Protein AF-A0A0J7N874-F1 (afdb_monomer_lite)

Sequence (147 aa):
MKSDVEDEHPETCQYRGYRNGPNDPKEPYGLSPQYWHVFAARLAFVVVFEHVVFALTGIMSYVIPAVPHSLSTQLQRERLIAQEEKYEKEIKGKEDEDDLISVLREAGSIGRGSWARRFSKLSDVLDVHSDVKHSRRSDSSTVWQVP

InterPro domains:
  IPR007632 Anoctamin [PTHR12308] (32-94)
  IPR049452 Anoctamin, transmembrane domain [PF04547] (32-78)

Secondary structure (DSSP, 8-state):
----------S----S--B--TT-SS-TTPBPHHHHHHHHHHHHHHHHHHHHHHHHHHHHHHHS-SS-HHHHHHHHHHHHHHHHHHHHHHHHHHHHHHHHHHHHHHT--S-TTSSHHHHHHHHHHHSS-------------------

Radius of gyration: 42.91 Å; chains: 1; bounding box: 83×58×109 Å

pLDDT: mean 75.2, std 18.5, range [37.0, 97.88]

Foldseek 3Di:
DPDPPVPPDDPDDDDDAQAADCPDPPDHRHHHPVNVVVVVVVVVVVVVVVVVVVVVVVVVCVVPVVDDPVVVVVVVVVVVVVVVVVVVCVVVVVVVVVVVVVVVVVVPDDDPPDVVVVVVVVVVVPPPDDPPPPPPPDDDPPPDDDD

Structure (mmCIF, N/CA/C/O backbone):
data_AF-A0A0J7N874-F1
#
_entry.id   AF-A0A0J7N874-F1
#
loop_
_atom_site.group_PDB
_atom_site.id
_atom_site.type_symbol
_atom_site.label_atom_id
_atom_site.label_alt_id
_atom_site.label_comp_id
_atom_site.label_asym_id
_atom_site.label_entity_id
_atom_site.label_seq_id
_atom_site.pdbx_PDB_ins_code
_atom_site.Cartn_x
_atom_site.Cartn_y
_atom_site.Cartn_z
_atom_site.occupancy
_atom_site.B_iso_or_equiv
_atom_site.auth_seq_id
_atom_site.auth_comp_id
_atom_site.auth_asym_id
_atom_site.auth_atom_id
_atom_site.pdbx_PDB_model_num
ATOM 1 N N . MET A 1 1 ? 50.559 -33.086 -24.624 1.00 43.16 1 MET A N 1
ATOM 2 C CA . MET A 1 1 ? 50.007 -32.290 -25.735 1.00 43.16 1 MET A CA 1
ATOM 3 C C . MET A 1 1 ? 48.961 -31.355 -25.158 1.00 43.16 1 MET A C 1
ATOM 5 O O . MET A 1 1 ? 47.916 -31.831 -24.736 1.00 43.16 1 MET A O 1
ATOM 9 N N . LYS A 1 2 ? 49.290 -30.071 -25.017 1.00 44.69 2 LYS A N 1
ATOM 10 C CA . LYS A 1 2 ? 48.349 -29.023 -24.621 1.00 44.69 2 LYS A CA 1
ATOM 11 C C . LYS A 1 2 ? 47.884 -28.435 -25.947 1.00 44.69 2 LYS A C 1
ATOM 13 O O . LYS A 1 2 ? 48.716 -27.955 -26.701 1.00 44.69 2 LYS A O 1
ATOM 18 N N . SER A 1 3 ? 46.635 -28.680 -26.312 1.00 54.81 3 SER A N 1
ATOM 19 C CA . SER A 1 3 ? 46.044 -28.111 -27.517 1.00 54.81 3 SER A CA 1
ATOM 20 C C . SER A 1 3 ? 45.934 -26.608 -27.302 1.00 54.81 3 SER A C 1
ATOM 22 O O . SER A 1 3 ? 45.151 -26.180 -26.453 1.00 54.81 3 SER A O 1
ATOM 24 N N . ASP A 1 4 ? 46.748 -25.845 -28.025 1.00 55.81 4 ASP A N 1
ATOM 25 C CA . ASP A 1 4 ? 46.582 -24.409 -28.212 1.00 55.81 4 ASP A CA 1
ATOM 26 C C . ASP A 1 4 ? 45.269 -24.201 -28.978 1.00 55.81 4 ASP A C 1
ATOM 28 O O . ASP A 1 4 ? 45.215 -24.227 -30.205 1.00 55.81 4 ASP A O 1
ATOM 32 N N . VAL A 1 5 ? 44.170 -24.122 -28.230 1.00 66.31 5 VAL A N 1
ATOM 33 C CA . VAL A 1 5 ? 42.950 -23.492 -28.715 1.00 66.31 5 VAL A CA 1
ATOM 34 C C . VAL A 1 5 ? 43.287 -22.010 -28.700 1.00 66.31 5 VAL A C 1
ATOM 36 O O . VAL A 1 5 ? 43.436 -21.431 -27.627 1.00 66.31 5 VAL A O 1
ATOM 39 N N . GLU A 1 6 ? 43.510 -21.417 -29.870 1.00 63.75 6 GLU A N 1
ATOM 40 C CA . GLU A 1 6 ? 43.442 -19.966 -30.002 1.00 63.75 6 GLU A CA 1
ATOM 41 C C . GLU A 1 6 ? 42.041 -19.561 -29.532 1.00 63.75 6 GLU A C 1
ATOM 43 O O . GLU A 1 6 ? 41.051 -19.761 -30.234 1.00 63.75 6 GLU A O 1
ATOM 48 N N . ASP A 1 7 ? 41.947 -19.094 -28.285 1.00 68.56 7 ASP A N 1
ATOM 49 C CA . ASP A 1 7 ? 40.758 -18.445 -27.751 1.00 68.56 7 ASP A CA 1
ATOM 50 C C . ASP A 1 7 ? 40.547 -17.169 -28.579 1.00 68.56 7 ASP A C 1
ATOM 52 O O . ASP A 1 7 ? 41.097 -16.104 -28.286 1.00 68.56 7 ASP A O 1
ATOM 56 N N . GLU A 1 8 ? 39.793 -17.282 -29.672 1.00 74.81 8 GLU A N 1
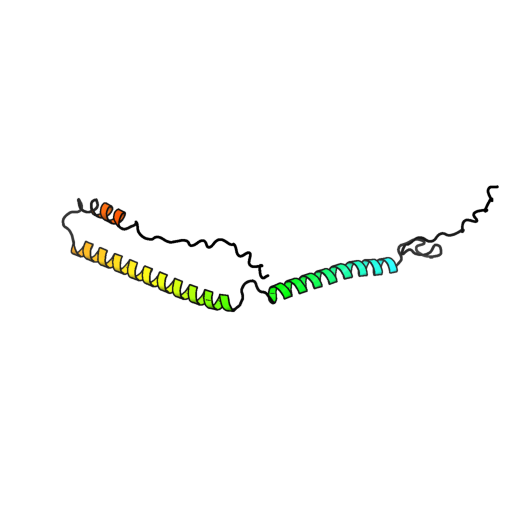ATOM 57 C CA . GLU A 1 8 ? 39.276 -16.137 -30.412 1.00 74.81 8 GLU A CA 1
ATOM 58 C C . GLU A 1 8 ? 38.233 -15.462 -29.512 1.00 74.81 8 GLU A C 1
ATOM 60 O O . GLU A 1 8 ? 37.071 -15.866 -29.423 1.00 74.81 8 GLU A O 1
ATOM 65 N N . HIS A 1 9 ? 38.690 -14.480 -28.735 1.00 79.75 9 HIS A N 1
ATOM 66 C CA . HIS A 1 9 ? 37.830 -13.725 -27.839 1.00 79.75 9 HIS A CA 1
ATOM 67 C C . HIS A 1 9 ? 36.903 -12.854 -28.694 1.00 79.75 9 HIS A C 1
ATOM 69 O O . HIS A 1 9 ? 37.393 -12.123 -29.554 1.00 79.75 9 HIS A O 1
ATOM 75 N N . PRO A 1 10 ? 35.580 -12.881 -28.468 1.00 84.25 10 PRO A N 1
ATOM 76 C CA . PRO A 1 10 ? 34.670 -12.059 -29.247 1.00 84.25 10 PRO A CA 1
ATOM 77 C C . PRO A 1 10 ? 34.938 -10.569 -28.997 1.00 84.25 10 PRO A C 1
ATOM 79 O O . PRO A 1 10 ? 35.048 -10.128 -27.854 1.00 84.25 10 PRO A O 1
ATOM 82 N N . GLU A 1 11 ? 34.941 -9.783 -30.075 1.00 86.25 11 GLU A N 1
ATOM 83 C CA . GLU A 1 11 ? 35.175 -8.326 -30.078 1.00 86.25 11 GLU A CA 1
ATOM 84 C C . GLU A 1 11 ? 34.194 -7.543 -29.182 1.00 86.25 11 GLU A C 1
ATOM 86 O O . GLU A 1 11 ? 34.439 -6.399 -28.795 1.00 86.25 11 GLU A O 1
ATOM 91 N N . THR A 1 12 ? 33.036 -8.141 -28.872 1.00 87.19 12 THR A N 1
ATOM 92 C CA . THR A 1 12 ? 32.000 -7.543 -28.027 1.00 87.19 12 THR A CA 1
ATOM 93 C C . THR A 1 12 ? 31.467 -8.542 -27.006 1.00 87.19 12 THR A C 1
ATOM 95 O O . THR A 1 12 ? 31.137 -9.683 -27.329 1.00 87.19 12 THR A O 1
ATOM 98 N N . CYS A 1 13 ? 31.327 -8.080 -25.763 1.00 88.88 13 CYS A N 1
ATOM 99 C CA . CYS A 1 13 ? 30.759 -8.846 -24.657 1.00 88.88 13 CYS A CA 1
ATOM 100 C C . CYS A 1 13 ? 29.437 -8.220 -24.205 1.00 88.88 13 CYS A C 1
ATOM 102 O O . CYS A 1 13 ? 29.321 -6.998 -24.092 1.00 88.88 13 CYS A O 1
ATOM 104 N N . GLN A 1 14 ? 28.444 -9.054 -23.890 1.00 89.12 14 GLN A N 1
ATOM 105 C CA . GLN A 1 14 ? 27.178 -8.598 -23.316 1.00 89.12 14 GLN A CA 1
ATOM 106 C C . GLN A 1 14 ? 27.179 -8.767 -21.798 1.00 89.12 14 GLN A C 1
ATOM 108 O O . GLN A 1 14 ? 27.627 -9.781 -21.266 1.00 89.12 14 GLN A O 1
ATOM 113 N N . TYR A 1 15 ? 26.625 -7.783 -21.097 1.00 90.06 15 TYR A N 1
ATOM 114 C CA . TYR A 1 15 ? 26.401 -7.837 -19.657 1.00 90.06 15 TYR A CA 1
ATOM 115 C C . TYR A 1 15 ? 24.943 -7.515 -19.350 1.00 90.06 15 TYR A C 1
ATOM 117 O O . TYR A 1 15 ? 24.255 -6.832 -20.108 1.00 90.06 15 TYR A O 1
ATOM 125 N N . ARG A 1 16 ? 24.452 -8.008 -18.211 1.00 89.25 16 ARG A N 1
ATOM 126 C CA . ARG A 1 16 ? 23.096 -7.686 -17.763 1.00 89.25 16 ARG A CA 1
ATOM 127 C C . ARG A 1 16 ? 23.035 -6.218 -17.348 1.00 89.25 16 ARG A C 1
ATOM 129 O O . ARG A 1 16 ? 23.606 -5.836 -16.330 1.00 89.25 16 ARG A O 1
ATOM 136 N N . GLY A 1 17 ? 22.313 -5.409 -18.114 1.00 87.81 17 GLY A N 1
ATOM 137 C CA . GLY A 1 17 ? 22.069 -4.006 -17.807 1.00 87.81 17 GLY A CA 1
ATOM 138 C C . GLY A 1 17 ? 21.081 -3.378 -18.784 1.00 87.81 17 GLY A C 1
ATOM 139 O O . GLY A 1 17 ? 21.013 -3.769 -19.943 1.00 87.81 17 GLY A O 1
ATOM 140 N N . TYR A 1 18 ? 20.317 -2.395 -18.313 1.00 87.62 18 TYR A N 1
ATOM 141 C CA . TYR A 1 18 ? 19.422 -1.599 -19.155 1.00 87.62 18 TYR A CA 1
ATOM 142 C C . TYR A 1 18 ? 20.142 -0.316 -19.567 1.00 87.62 18 TYR A C 1
ATOM 144 O O . TYR A 1 18 ? 19.957 0.742 -18.961 1.00 87.62 18 TYR A O 1
ATOM 152 N N . ARG A 1 19 ? 21.030 -0.435 -20.554 1.00 90.12 19 ARG A N 1
ATOM 153 C CA . ARG A 1 19 ? 21.834 0.675 -21.072 1.00 90.12 19 ARG A CA 1
ATOM 154 C C . ARG A 1 19 ? 21.665 0.813 -22.574 1.00 90.12 19 ARG A C 1
ATOM 156 O O . ARG A 1 19 ? 21.356 -0.157 -23.261 1.00 90.12 19 ARG A O 1
ATOM 163 N N . ASN A 1 20 ? 21.866 2.030 -23.050 1.00 88.75 20 ASN A N 1
ATOM 164 C CA . ASN A 1 20 ? 21.881 2.347 -24.469 1.00 88.75 20 ASN A CA 1
ATOM 165 C C . ASN A 1 20 ? 23.090 1.691 -25.149 1.00 88.75 20 ASN A C 1
ATOM 167 O O . ASN A 1 20 ? 24.132 1.478 -24.519 1.00 88.75 20 ASN A O 1
ATOM 171 N N . GLY A 1 21 ? 22.938 1.354 -26.430 1.00 88.94 21 GLY A N 1
ATOM 172 C CA . GLY A 1 21 ? 23.988 0.688 -27.197 1.00 88.94 21 GLY A CA 1
ATOM 173 C C . GLY A 1 21 ? 25.211 1.587 -27.433 1.00 88.94 21 GLY A C 1
ATOM 174 O O . GLY A 1 21 ? 25.140 2.802 -27.251 1.00 88.94 21 GLY A O 1
ATOM 175 N N . PRO A 1 22 ? 26.341 1.019 -27.883 1.00 86.06 22 PRO A N 1
ATOM 176 C CA . PRO A 1 22 ? 27.531 1.800 -28.234 1.00 86.06 22 PRO A CA 1
ATOM 177 C C . PRO A 1 22 ? 27.302 2.763 -29.409 1.00 86.06 22 PRO A C 1
ATOM 179 O O . PRO A 1 22 ? 27.978 3.780 -29.506 1.00 86.06 22 PRO A O 1
ATOM 182 N N . ASN A 1 23 ? 26.334 2.456 -30.278 1.00 85.69 23 ASN A N 1
ATOM 183 C CA . ASN A 1 23 ? 26.016 3.230 -31.481 1.00 85.69 23 ASN A CA 1
ATOM 184 C C . ASN A 1 23 ? 24.935 4.301 -31.246 1.00 85.69 23 ASN A C 1
ATOM 186 O O . ASN A 1 23 ? 24.431 4.877 -32.210 1.00 85.69 23 ASN A O 1
ATOM 190 N N . ASP A 1 24 ? 24.523 4.532 -29.996 1.00 85.88 24 ASP A N 1
ATOM 191 C CA . ASP A 1 24 ? 23.484 5.514 -29.687 1.00 85.88 24 ASP A CA 1
ATOM 192 C C . ASP A 1 24 ? 24.021 6.946 -29.898 1.00 85.88 24 ASP A C 1
ATOM 194 O O . ASP A 1 24 ? 25.026 7.314 -29.286 1.00 85.88 24 ASP A O 1
ATOM 198 N N . PRO A 1 25 ? 23.386 7.782 -30.741 1.00 83.94 25 PRO A N 1
ATOM 199 C CA . PRO A 1 25 ? 23.946 9.074 -31.149 1.00 83.94 25 PRO A CA 1
ATOM 200 C C . PRO A 1 25 ? 23.882 10.160 -30.069 1.00 83.94 25 PRO A C 1
ATOM 202 O O . PRO A 1 25 ? 24.553 11.182 -30.196 1.00 83.94 25 PRO A O 1
ATOM 205 N N . LYS A 1 26 ? 23.050 9.986 -29.036 1.00 84.69 26 LYS A N 1
ATOM 206 C CA . LYS A 1 26 ? 22.879 10.975 -27.959 1.00 84.69 26 LYS A CA 1
ATOM 207 C C . LYS A 1 26 ? 23.639 10.600 -26.693 1.00 84.69 26 LYS A C 1
ATOM 209 O O . LYS A 1 26 ? 24.336 11.442 -26.140 1.00 84.69 26 LYS A O 1
ATOM 214 N N . GLU A 1 27 ? 23.483 9.362 -26.228 1.00 85.44 27 GLU A N 1
ATOM 215 C CA . GLU A 1 27 ? 24.006 8.914 -24.930 1.00 85.44 27 GLU A CA 1
ATOM 216 C C . GLU A 1 27 ? 24.459 7.444 -24.986 1.00 85.44 27 GLU A C 1
ATOM 218 O O . GLU A 1 27 ? 23.765 6.559 -24.465 1.00 85.44 27 GLU A O 1
ATOM 223 N N . PRO A 1 28 ? 25.613 7.153 -25.612 1.00 86.38 28 PRO A N 1
ATOM 224 C CA . PRO A 1 28 ? 26.161 5.803 -25.648 1.00 86.38 28 PRO A CA 1
ATOM 225 C C . PRO A 1 28 ? 26.464 5.319 -24.226 1.00 86.38 28 PRO A C 1
ATOM 227 O O . PRO A 1 28 ? 27.024 6.049 -23.408 1.00 86.38 28 PRO A O 1
ATOM 230 N N . TYR A 1 29 ? 26.056 4.085 -23.913 1.00 87.12 29 TYR A N 1
ATOM 231 C CA . TYR A 1 29 ? 26.144 3.476 -22.574 1.00 87.12 29 TYR A CA 1
ATOM 232 C C . TYR A 1 29 ? 25.364 4.188 -21.448 1.00 87.12 29 TYR A C 1
ATOM 234 O O . TYR A 1 29 ? 25.482 3.796 -20.276 1.00 87.12 29 TYR A O 1
ATOM 242 N N . GLY A 1 30 ? 24.545 5.189 -21.786 1.00 87.44 30 GLY A N 1
ATOM 243 C CA . GLY A 1 30 ? 23.626 5.866 -20.870 1.00 87.44 30 GLY A CA 1
ATOM 244 C C . GLY A 1 30 ? 22.507 4.953 -20.362 1.00 87.44 30 GLY A C 1
ATOM 245 O O . GLY A 1 30 ? 22.340 3.822 -20.828 1.00 87.44 30 GLY A O 1
ATOM 246 N N . LEU A 1 31 ? 21.736 5.425 -19.378 1.00 86.38 31 LEU A N 1
ATOM 247 C CA . LEU A 1 31 ? 20.579 4.684 -18.871 1.00 86.38 31 LEU A CA 1
ATOM 248 C C . LEU A 1 31 ? 19.458 4.713 -19.912 1.00 86.38 31 LEU A C 1
ATOM 250 O O . LEU A 1 31 ? 18.990 5.778 -20.306 1.00 86.38 31 LEU A O 1
ATOM 254 N N . SER A 1 32 ? 18.986 3.532 -20.309 1.00 87.81 32 SER A N 1
ATOM 255 C CA . SER A 1 32 ? 17.849 3.435 -21.223 1.00 87.81 32 SER A CA 1
ATOM 256 C C . SER A 1 32 ? 16.551 3.870 -20.526 1.00 87.81 32 SER A C 1
ATOM 258 O O . SER A 1 32 ? 16.369 3.563 -19.345 1.00 87.81 32 SER A O 1
ATOM 260 N N . PRO A 1 33 ? 15.580 4.483 -21.228 1.00 86.94 33 PRO A N 1
ATOM 261 C CA . PRO A 1 33 ? 14.228 4.704 -20.702 1.00 86.94 33 PRO A CA 1
ATOM 262 C C . PRO A 1 33 ? 13.579 3.436 -20.117 1.00 86.94 33 PRO A C 1
ATOM 264 O O . PRO A 1 33 ? 12.820 3.504 -19.152 1.00 86.94 33 PRO A O 1
ATOM 267 N N . GLN A 1 34 ? 13.936 2.255 -20.636 1.00 87.81 34 GLN A N 1
ATOM 268 C CA . GLN A 1 34 ? 13.477 0.966 -20.111 1.00 87.81 34 GLN A CA 1
ATOM 269 C C . GLN A 1 34 ? 13.906 0.724 -18.657 1.00 87.81 34 GLN A C 1
ATOM 271 O O . GLN A 1 34 ? 13.142 0.147 -17.884 1.00 87.81 34 GLN A O 1
ATOM 276 N N . TYR A 1 35 ? 15.089 1.206 -18.258 1.00 91.00 35 TYR A N 1
ATOM 277 C CA . TYR A 1 35 ? 15.550 1.139 -16.871 1.00 91.00 35 TYR A CA 1
ATOM 278 C C . TYR A 1 35 ? 14.554 1.819 -15.929 1.00 91.00 35 TYR A C 1
ATOM 280 O O . TYR A 1 35 ? 14.173 1.249 -14.908 1.00 91.00 35 TYR A O 1
ATOM 288 N N . TRP A 1 36 ? 14.094 3.015 -16.301 1.00 93.69 36 TRP A N 1
ATOM 289 C CA . TRP A 1 36 ? 13.167 3.808 -15.499 1.00 93.69 36 TRP A CA 1
ATOM 290 C C . TRP A 1 36 ? 11.798 3.148 -15.377 1.00 93.69 36 TRP A C 1
ATOM 292 O O . TRP A 1 36 ? 11.229 3.136 -14.288 1.00 93.69 36 TRP A O 1
ATOM 302 N N . HIS A 1 37 ? 11.298 2.529 -16.448 1.00 95.56 37 HIS A N 1
ATOM 303 C CA . HIS A 1 37 ? 10.053 1.765 -16.389 1.00 95.56 37 HIS A CA 1
ATOM 304 C C . HIS A 1 37 ? 10.156 0.561 -15.451 1.00 95.56 37 HIS A C 1
ATOM 306 O O . HIS A 1 37 ? 9.273 0.356 -14.621 1.00 95.56 37 HIS A O 1
ATOM 312 N N . VAL A 1 38 ? 11.243 -0.212 -15.531 1.00 93.94 38 VAL A N 1
ATOM 313 C CA . VAL A 1 38 ? 11.461 -1.366 -14.644 1.00 93.94 38 VAL A CA 1
ATOM 314 C C . VAL A 1 38 ? 11.649 -0.912 -13.197 1.00 93.94 38 VAL A C 1
ATOM 316 O O . VAL A 1 38 ? 11.125 -1.543 -12.280 1.00 93.94 38 VAL A O 1
ATOM 319 N N . PHE A 1 39 ? 12.364 0.189 -12.978 1.00 94.50 39 PHE A N 1
ATOM 320 C CA . PHE A 1 39 ? 12.539 0.784 -11.659 1.00 94.50 39 PHE A CA 1
ATOM 321 C C . PHE A 1 39 ? 11.196 1.216 -11.057 1.00 94.50 39 PHE A C 1
ATOM 323 O O . PHE A 1 39 ? 10.850 0.788 -9.956 1.00 94.50 39 PHE A O 1
ATOM 330 N N . ALA A 1 40 ? 10.402 1.981 -11.808 1.00 96.62 40 ALA A N 1
ATOM 331 C CA . ALA A 1 40 ? 9.075 2.413 -11.389 1.00 96.62 40 ALA A CA 1
ATOM 332 C C . ALA A 1 40 ? 8.142 1.222 -11.129 1.00 96.62 40 ALA A C 1
ATOM 334 O O . ALA A 1 40 ? 7.456 1.202 -10.112 1.00 96.62 40 ALA A O 1
ATOM 335 N N . ALA A 1 41 ? 8.160 0.198 -11.987 1.00 96.94 41 ALA A N 1
ATOM 336 C CA . ALA A 1 41 ? 7.355 -1.009 -11.808 1.00 96.94 41 ALA A CA 1
ATOM 337 C C . ALA A 1 41 ? 7.729 -1.776 -10.530 1.00 96.94 41 ALA A C 1
ATOM 339 O O . ALA A 1 41 ? 6.845 -2.236 -9.812 1.00 96.94 41 ALA A O 1
ATOM 340 N N . ARG A 1 42 ? 9.026 -1.878 -10.204 1.00 96.25 42 ARG A N 1
ATOM 341 C CA . ARG A 1 42 ? 9.490 -2.493 -8.949 1.00 96.25 42 ARG A CA 1
ATOM 342 C C . ARG A 1 42 ? 9.007 -1.716 -7.728 1.00 96.25 42 ARG A C 1
ATOM 344 O O . ARG A 1 42 ? 8.543 -2.335 -6.778 1.00 96.25 42 ARG A O 1
ATOM 351 N N . LEU A 1 43 ? 9.078 -0.384 -7.761 1.00 97.31 43 LEU A N 1
ATOM 352 C CA . LEU A 1 43 ? 8.569 0.455 -6.672 1.00 97.31 43 LEU A CA 1
ATOM 353 C C . LEU A 1 43 ? 7.049 0.343 -6.531 1.00 97.31 43 LEU A C 1
ATOM 355 O O . LEU A 1 43 ? 6.549 0.127 -5.431 1.00 97.31 43 LEU A O 1
ATOM 359 N N . ALA A 1 44 ? 6.316 0.425 -7.641 1.00 97.50 44 ALA A N 1
ATOM 360 C CA . ALA A 1 44 ? 4.865 0.290 -7.650 1.00 97.50 44 ALA A CA 1
ATOM 361 C C . ALA A 1 44 ? 4.420 -1.077 -7.115 1.00 97.50 44 ALA A C 1
ATOM 363 O O . ALA A 1 44 ? 3.472 -1.146 -6.341 1.00 97.50 44 ALA A O 1
ATOM 364 N N . PHE A 1 45 ? 5.127 -2.154 -7.468 1.00 97.62 45 PHE A N 1
ATOM 365 C CA . PHE A 1 45 ? 4.849 -3.489 -6.947 1.00 97.62 45 PHE A CA 1
ATOM 366 C C . PHE A 1 45 ? 4.943 -3.544 -5.418 1.00 97.62 45 PHE A C 1
ATOM 368 O O . PHE A 1 45 ? 4.042 -4.078 -4.776 1.00 97.62 45 PHE A O 1
ATOM 375 N N . VAL A 1 46 ? 5.991 -2.953 -4.834 1.00 96.94 46 VAL A N 1
ATOM 376 C CA . VAL A 1 46 ? 6.164 -2.901 -3.373 1.00 96.94 46 VAL A CA 1
ATOM 377 C C . VAL A 1 46 ? 5.022 -2.124 -2.721 1.00 96.94 46 VAL A C 1
ATOM 379 O O . VAL A 1 46 ? 4.404 -2.632 -1.790 1.00 96.94 46 VAL A O 1
ATOM 382 N N . VAL A 1 47 ? 4.692 -0.942 -3.249 1.00 97.19 47 VAL A N 1
ATOM 383 C CA . VAL A 1 47 ? 3.615 -0.098 -2.710 1.00 97.19 47 VAL A CA 1
ATOM 384 C C . VAL A 1 47 ? 2.261 -0.805 -2.799 1.00 97.19 47 VAL A C 1
ATOM 386 O O . VAL A 1 47 ? 1.525 -0.847 -1.819 1.00 97.19 47 VAL A O 1
ATOM 389 N N . VAL A 1 48 ? 1.919 -1.399 -3.944 1.00 97.88 48 VAL A N 1
ATOM 390 C CA . VAL A 1 48 ? 0.655 -2.137 -4.108 1.00 97.88 48 VAL A CA 1
ATOM 391 C C . VAL A 1 48 ? 0.592 -3.317 -3.144 1.00 97.88 48 VAL A C 1
ATOM 393 O O . VAL A 1 48 ? -0.4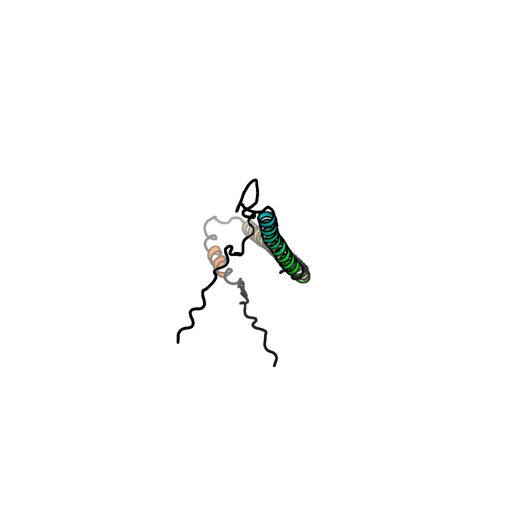28 -3.511 -2.488 1.00 97.88 48 VAL A O 1
ATOM 396 N N . PHE A 1 49 ? 1.674 -4.085 -3.024 1.00 97.38 49 PHE A N 1
ATOM 397 C CA . PHE A 1 49 ? 1.728 -5.216 -2.107 1.00 97.38 49 PHE A CA 1
ATOM 398 C C . PHE A 1 49 ? 1.549 -4.780 -0.649 1.00 97.38 49 PHE A C 1
ATOM 400 O O . PHE A 1 49 ? 0.774 -5.394 0.079 1.00 97.38 49 PHE A O 1
ATOM 407 N N . GLU A 1 50 ? 2.194 -3.688 -0.241 1.00 97.00 50 GLU A N 1
ATOM 408 C CA . GLU A 1 50 ? 2.019 -3.095 1.086 1.00 97.00 50 GLU A CA 1
ATOM 409 C C . GLU A 1 50 ? 0.553 -2.732 1.353 1.00 97.00 50 GLU A C 1
ATOM 411 O O . GLU A 1 50 ? -0.007 -3.145 2.368 1.00 97.00 50 GLU A O 1
ATOM 416 N N . HIS A 1 51 ? -0.105 -2.041 0.416 1.00 97.25 51 HIS A N 1
ATOM 417 C CA . HIS A 1 51 ? -1.516 -1.671 0.549 1.00 97.25 51 HIS A CA 1
ATOM 418 C C . HIS A 1 51 ? -2.432 -2.896 0.603 1.00 97.25 51 HIS A C 1
ATOM 420 O O . HIS A 1 51 ? -3.394 -2.900 1.366 1.00 97.25 51 HIS A O 1
ATOM 426 N N . VAL A 1 52 ? -2.143 -3.943 -0.174 1.00 97.19 52 VAL A N 1
ATOM 427 C CA . VAL A 1 52 ? -2.904 -5.200 -0.141 1.00 97.19 52 VAL A CA 1
ATOM 428 C C . VAL A 1 52 ? -2.756 -5.878 1.215 1.00 97.19 52 VAL A C 1
ATOM 430 O O . VAL A 1 52 ? -3.759 -6.258 1.811 1.00 97.19 52 VAL A O 1
ATOM 433 N N . VAL A 1 53 ? -1.534 -6.001 1.735 1.00 96.31 53 VAL A N 1
ATOM 434 C CA . VAL A 1 53 ? -1.295 -6.597 3.056 1.00 96.31 53 VAL A CA 1
ATOM 435 C C . VAL A 1 53 ? -1.983 -5.777 4.144 1.00 96.31 53 VAL A C 1
ATOM 437 O O . VAL A 1 53 ? -2.669 -6.354 4.982 1.00 96.31 53 VAL A O 1
ATOM 440 N N . PHE A 1 54 ? -1.872 -4.449 4.099 1.00 95.31 54 PHE A N 1
ATOM 441 C CA . PHE A 1 54 ? -2.545 -3.548 5.033 1.00 95.31 54 PHE A CA 1
ATOM 442 C C . PHE A 1 54 ? -4.076 -3.650 4.950 1.00 95.31 54 PHE A C 1
ATOM 444 O O . PHE A 1 54 ? -4.760 -3.693 5.970 1.00 95.31 54 PHE A O 1
ATOM 451 N N . ALA A 1 55 ? -4.634 -3.747 3.742 1.00 94.81 55 ALA A N 1
ATOM 452 C CA . ALA A 1 55 ? -6.065 -3.938 3.549 1.00 94.81 55 ALA A CA 1
ATOM 453 C C . ALA A 1 55 ? -6.524 -5.296 4.091 1.00 94.81 55 ALA A C 1
ATOM 455 O O . ALA A 1 55 ? -7.535 -5.362 4.780 1.00 94.81 55 ALA A O 1
ATOM 456 N N . LEU A 1 56 ? -5.780 -6.375 3.835 1.00 94.69 56 LEU A N 1
ATOM 457 C CA . LEU A 1 56 ? -6.110 -7.711 4.333 1.00 94.69 56 LEU A CA 1
ATOM 458 C C . LEU A 1 56 ? -6.036 -7.785 5.858 1.00 94.69 56 LEU A C 1
ATOM 460 O O . LEU A 1 56 ? -6.939 -8.342 6.477 1.00 94.69 56 LEU A O 1
ATOM 464 N N . THR A 1 57 ? -5.010 -7.205 6.484 1.00 90.00 57 THR A N 1
ATOM 465 C CA . THR A 1 57 ? -4.916 -7.149 7.950 1.00 90.00 57 THR A CA 1
ATOM 466 C C . THR A 1 57 ? -5.998 -6.252 8.548 1.00 90.00 57 THR A C 1
ATOM 468 O O . THR A 1 57 ? -6.570 -6.602 9.580 1.00 90.00 57 THR A O 1
ATOM 471 N N . GLY A 1 58 ? -6.357 -5.156 7.873 1.00 88.94 58 GLY A N 1
ATOM 472 C CA . GLY A 1 58 ? -7.489 -4.301 8.229 1.00 88.94 58 GLY A CA 1
ATOM 473 C C . GLY A 1 58 ? -8.827 -5.038 8.152 1.00 88.94 58 GLY A C 1
ATOM 474 O O . GLY A 1 58 ? -9.603 -5.007 9.104 1.00 88.94 58 GLY A O 1
ATOM 475 N N . ILE A 1 59 ? -9.071 -5.775 7.066 1.00 89.44 59 ILE A N 1
ATOM 476 C CA . ILE A 1 59 ? -10.265 -6.612 6.894 1.00 89.44 59 ILE A CA 1
ATOM 477 C C . ILE A 1 59 ? -10.290 -7.722 7.946 1.00 89.44 59 ILE A C 1
ATOM 479 O O . ILE A 1 59 ? -11.330 -7.947 8.549 1.00 89.44 59 ILE A O 1
ATOM 483 N N . MET A 1 60 ? -9.166 -8.384 8.231 1.00 88.56 60 MET A N 1
ATOM 484 C CA . MET A 1 60 ? -9.100 -9.402 9.288 1.00 88.56 60 MET A CA 1
ATOM 485 C C . MET A 1 60 ? -9.421 -8.818 10.663 1.00 88.56 60 MET A C 1
ATOM 487 O O . MET A 1 60 ? -10.192 -9.408 11.417 1.00 88.56 60 MET A O 1
ATOM 491 N N . SER A 1 61 ? -8.901 -7.628 10.957 1.00 84.31 61 SER A N 1
ATOM 492 C CA . SER A 1 61 ? -9.218 -6.889 12.185 1.00 84.31 61 SER A CA 1
ATOM 493 C C . SER A 1 61 ? -10.687 -6.460 12.242 1.00 84.31 61 SER A C 1
ATOM 495 O O . SER A 1 61 ? -11.247 -6.317 13.325 1.00 84.31 61 SER A O 1
ATOM 497 N N . TYR A 1 62 ? -11.324 -6.266 11.086 1.00 82.88 62 TYR A N 1
ATOM 498 C CA . TYR A 1 62 ? -12.747 -5.959 10.983 1.00 82.88 62 TYR A CA 1
ATOM 499 C C . TYR A 1 62 ? -13.643 -7.201 11.104 1.00 82.88 62 TYR A C 1
ATOM 501 O O . TYR A 1 62 ? -14.714 -7.116 11.695 1.00 82.88 62 TYR A O 1
ATOM 509 N N . VAL A 1 63 ? -13.221 -8.346 10.558 1.00 80.88 63 VAL A N 1
ATOM 510 C CA . VAL A 1 63 ? -13.968 -9.617 10.598 1.00 80.88 63 VAL A CA 1
ATOM 511 C C . VAL A 1 63 ? -13.898 -10.255 11.984 1.00 80.88 63 VAL A C 1
ATOM 513 O O . VAL A 1 63 ? -14.894 -10.798 12.459 1.00 80.88 63 VAL A O 1
ATOM 516 N N . ILE A 1 64 ? -12.747 -10.158 12.653 1.00 81.00 64 ILE A N 1
ATOM 517 C CA . ILE A 1 64 ? -12.557 -10.569 14.046 1.00 81.00 64 ILE A CA 1
ATOM 518 C C . ILE A 1 64 ? -12.258 -9.308 14.863 1.00 81.00 64 ILE A C 1
ATOM 520 O O . ILE A 1 64 ? -11.127 -9.114 15.318 1.00 81.00 64 ILE A O 1
ATOM 524 N N . PRO A 1 65 ? -13.239 -8.404 15.043 1.00 70.25 65 PRO A N 1
ATOM 525 C CA . PRO A 1 65 ? -13.030 -7.287 15.936 1.00 70.25 65 PRO A CA 1
ATOM 526 C C . PRO A 1 65 ? -12.813 -7.873 17.331 1.00 70.25 65 PRO A C 1
ATOM 528 O O . PRO A 1 65 ? -13.558 -8.751 17.771 1.00 70.25 65 PRO A O 1
ATOM 531 N N . ALA A 1 66 ? -11.794 -7.383 18.039 1.00 63.41 66 ALA A N 1
ATOM 532 C CA . ALA A 1 66 ? -11.425 -7.862 19.376 1.00 63.41 66 ALA A CA 1
ATOM 533 C C . ALA A 1 66 ? -12.585 -7.807 20.396 1.00 63.41 66 ALA A C 1
ATOM 535 O O . ALA A 1 66 ? -12.503 -8.406 21.465 1.00 63.41 66 ALA A O 1
ATOM 536 N N . VAL A 1 67 ? -13.676 -7.109 20.064 1.00 68.62 67 VAL A N 1
ATOM 537 C CA . VAL A 1 67 ? -14.914 -7.075 20.836 1.00 68.62 67 VAL A CA 1
ATOM 538 C C . VAL A 1 67 ? -16.070 -7.558 19.951 1.00 68.62 67 VAL A C 1
ATOM 540 O O . VAL A 1 67 ? -16.588 -6.783 19.145 1.00 68.62 67 VAL A O 1
ATOM 543 N N . PRO A 1 68 ? -16.508 -8.823 20.072 1.00 66.50 68 PRO A N 1
ATOM 544 C CA . PRO A 1 68 ? -17.725 -9.282 19.415 1.00 66.50 68 PRO A CA 1
ATOM 545 C C . PRO A 1 68 ? -18.946 -8.503 19.930 1.00 66.50 68 PRO A C 1
ATOM 547 O O . PRO A 1 68 ? -19.064 -8.217 21.124 1.00 66.50 68 PRO A O 1
ATOM 550 N N . HIS A 1 69 ? -19.896 -8.200 19.039 1.00 62.75 69 HIS A N 1
ATOM 551 C CA . HIS A 1 69 ? -21.122 -7.444 19.349 1.00 62.75 69 HIS A CA 1
ATOM 552 C C . HIS A 1 69 ? -21.959 -8.033 20.504 1.00 62.75 69 HIS A C 1
ATOM 554 O O . HIS A 1 69 ? -22.722 -7.321 21.151 1.00 62.75 69 HIS A O 1
ATOM 560 N N . SER A 1 70 ? -21.817 -9.323 20.811 1.00 62.28 70 SER A N 1
ATOM 561 C CA . SER A 1 70 ? -22.492 -9.949 21.953 1.00 62.28 70 SER A CA 1
ATOM 562 C C . SER A 1 70 ? -21.963 -9.460 23.307 1.00 62.28 70 SER A C 1
ATOM 564 O O . SER A 1 70 ? -22.732 -9.394 24.266 1.00 62.28 70 SER A O 1
ATOM 566 N N . LEU A 1 71 ? -20.687 -9.068 23.396 1.00 69.75 71 LEU A N 1
ATOM 567 C CA . LEU A 1 71 ? -20.090 -8.552 24.628 1.00 69.75 71 LEU A CA 1
ATOM 568 C C . LEU A 1 71 ? -20.439 -7.088 24.872 1.00 69.75 71 LEU A C 1
ATOM 570 O O . LEU A 1 71 ? -20.575 -6.703 26.025 1.00 69.75 71 LEU A O 1
ATOM 574 N N . SER A 1 72 ? -20.647 -6.273 23.833 1.00 71.06 72 SER A N 1
ATOM 575 C CA . SER A 1 72 ? -21.061 -4.879 24.040 1.00 71.06 72 SER A CA 1
ATOM 576 C C . SER A 1 72 ? -22.443 -4.794 24.692 1.00 71.06 72 SER A C 1
ATOM 578 O O . SER A 1 72 ? -22.647 -3.974 25.583 1.00 71.06 72 SER A O 1
ATOM 580 N N . THR A 1 73 ? -23.364 -5.690 24.322 1.00 75.31 73 THR A N 1
ATOM 581 C CA . THR A 1 73 ? -24.705 -5.750 24.928 1.00 75.31 73 THR A CA 1
ATOM 582 C C . THR A 1 73 ? -24.673 -6.206 26.388 1.00 75.31 73 THR A C 1
ATOM 584 O O . THR A 1 73 ? -25.362 -5.623 27.224 1.00 75.31 73 THR A O 1
ATOM 587 N N . GLN A 1 74 ? -23.844 -7.201 26.718 1.00 79.50 74 GLN A N 1
ATOM 588 C CA . GLN A 1 74 ? -23.649 -7.657 28.098 1.00 79.50 74 GLN A CA 1
ATOM 589 C C . GLN A 1 74 ? -22.939 -6.595 28.937 1.00 79.50 74 GLN A C 1
ATOM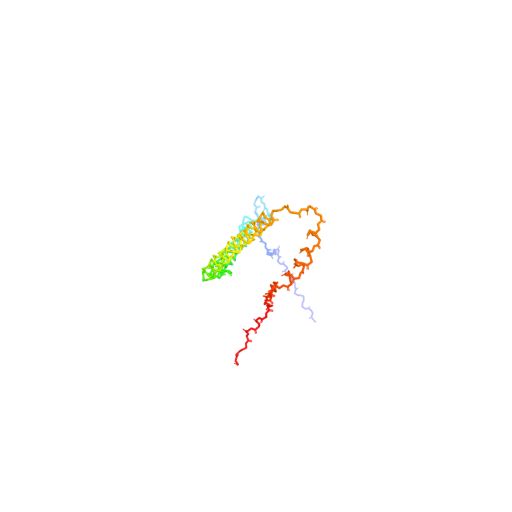 591 O O . GLN A 1 74 ? -23.417 -6.255 30.013 1.00 79.50 74 GLN A O 1
ATOM 596 N N . LEU A 1 75 ? -21.888 -5.975 28.399 1.00 85.25 75 LEU A N 1
ATOM 597 C CA . LEU A 1 75 ? -21.164 -4.894 29.061 1.00 85.25 75 LEU A CA 1
ATOM 598 C C . LEU A 1 75 ? -22.063 -3.680 29.313 1.00 85.25 75 LEU A C 1
ATOM 600 O O . LEU A 1 75 ? -21.955 -3.035 30.351 1.00 85.25 75 LEU A O 1
ATOM 604 N N . GLN A 1 76 ? -22.965 -3.353 28.387 1.00 83.75 76 GLN A N 1
ATOM 605 C CA . GLN A 1 76 ? -23.917 -2.264 28.582 1.00 83.75 76 GLN A CA 1
ATOM 606 C C . GLN A 1 76 ? -24.921 -2.590 29.693 1.00 83.75 76 GLN A C 1
ATOM 608 O O . GLN A 1 76 ? -25.220 -1.714 30.498 1.00 83.75 76 GLN A O 1
ATOM 613 N N . ARG A 1 77 ? -25.388 -3.841 29.791 1.00 91.19 77 ARG A N 1
ATOM 614 C CA . ARG A 1 77 ? -26.250 -4.284 30.899 1.00 91.19 77 ARG A CA 1
ATOM 615 C C . ARG A 1 77 ? -25.523 -4.245 32.239 1.00 91.19 77 ARG A C 1
ATOM 617 O O . ARG A 1 77 ? -26.040 -3.656 33.178 1.00 91.19 77 ARG A O 1
ATOM 624 N N . GLU A 1 78 ? -24.315 -4.795 32.313 1.00 89.62 78 GLU A N 1
ATOM 625 C CA . GLU A 1 78 ? -23.499 -4.761 33.533 1.00 89.62 78 GLU A CA 1
ATOM 626 C C . GLU A 1 78 ? -23.203 -3.324 33.977 1.00 89.62 78 GLU A C 1
ATOM 628 O O . GLU A 1 78 ? -23.262 -3.015 35.163 1.00 89.62 78 GLU A O 1
ATOM 633 N N . ARG A 1 79 ? -22.952 -2.410 33.031 1.00 87.12 79 ARG A N 1
ATOM 634 C CA . ARG A 1 79 ? -22.743 -0.985 33.329 1.00 87.12 79 ARG A CA 1
ATOM 635 C C . ARG A 1 79 ? -23.989 -0.273 33.842 1.00 87.12 79 ARG A C 1
ATOM 637 O O . ARG A 1 79 ? -23.829 0.711 34.561 1.00 87.12 79 ARG A O 1
ATOM 644 N N . LEU A 1 80 ? -25.186 -0.700 33.443 1.00 89.50 80 LEU A N 1
ATOM 645 C CA . LEU A 1 80 ? -26.436 -0.139 33.959 1.00 89.50 80 LEU A CA 1
ATOM 646 C C . LEU A 1 80 ? -26.681 -0.626 35.386 1.00 89.50 80 LEU A C 1
ATOM 648 O O . LEU A 1 80 ? -26.814 0.201 36.279 1.00 89.50 80 LEU A O 1
ATOM 652 N N . ILE A 1 81 ? -26.586 -1.938 35.614 1.00 93.56 81 ILE A N 1
ATOM 653 C CA . ILE A 1 81 ? -26.735 -2.539 36.949 1.00 93.56 81 ILE A CA 1
ATOM 654 C C . ILE A 1 81 ? -25.722 -1.923 37.927 1.00 93.56 81 ILE A C 1
ATOM 656 O O . ILE A 1 81 ? -26.075 -1.484 39.016 1.00 93.56 81 ILE A O 1
ATOM 660 N N . ALA A 1 82 ? -24.461 -1.776 37.507 1.00 92.44 82 ALA A N 1
ATOM 661 C CA . ALA A 1 82 ? -23.429 -1.158 38.336 1.00 92.44 82 ALA A CA 1
ATOM 662 C C . ALA A 1 82 ? -23.658 0.342 38.612 1.00 92.44 82 ALA A C 1
ATOM 664 O O . ALA A 1 82 ? -23.110 0.871 39.580 1.00 92.44 82 ALA A O 1
ATOM 665 N N . GLN A 1 83 ? -24.398 1.056 37.758 1.00 92.44 83 GLN A N 1
ATOM 666 C CA . GLN A 1 83 ? -24.767 2.454 38.005 1.00 92.44 83 GLN A CA 1
ATOM 667 C C . GLN A 1 83 ? -25.934 2.559 38.982 1.00 92.44 83 GLN A C 1
ATOM 669 O O . GLN A 1 83 ? -25.883 3.398 39.877 1.00 92.44 83 GLN A O 1
ATOM 674 N N . GLU A 1 84 ? -26.933 1.690 38.848 1.00 92.19 84 GLU A N 1
ATOM 675 C CA . GLU A 1 84 ? -28.080 1.621 39.757 1.00 92.19 84 GLU A CA 1
ATOM 676 C C . GLU A 1 84 ? -27.618 1.309 41.186 1.00 92.19 84 GLU A C 1
ATOM 678 O O . GLU A 1 84 ? -27.924 2.064 42.106 1.00 92.19 84 GLU A O 1
ATOM 683 N N . GLU A 1 85 ? -26.750 0.308 41.366 1.00 91.75 85 GLU A N 1
ATOM 684 C CA . GLU A 1 85 ? -26.189 -0.023 42.685 1.00 91.75 85 GLU A CA 1
ATOM 685 C C . GLU A 1 85 ? -25.387 1.129 43.310 1.00 91.75 85 GLU A C 1
ATOM 687 O O . GLU A 1 85 ? -25.369 1.298 44.531 1.00 91.75 85 GLU A O 1
ATOM 692 N N . LYS A 1 86 ? -24.672 1.914 42.495 1.00 89.75 86 LYS A N 1
ATOM 693 C CA . LYS A 1 86 ? -23.939 3.090 42.988 1.00 89.75 86 LYS A CA 1
ATOM 694 C C . LYS A 1 86 ? -24.893 4.186 43.439 1.00 89.75 86 LYS A C 1
ATOM 696 O O . LYS A 1 86 ? -24.654 4.791 44.479 1.00 89.75 86 LYS A O 1
ATOM 701 N N . TYR A 1 87 ? -25.950 4.421 42.669 1.00 92.81 87 TYR A N 1
ATOM 702 C CA . TYR A 1 87 ? -26.947 5.438 42.970 1.00 92.81 87 TYR A CA 1
ATOM 703 C C . TYR A 1 87 ? -27.743 5.097 44.237 1.00 92.81 87 TYR A C 1
ATOM 705 O O . TYR A 1 87 ? -27.892 5.951 45.106 1.00 92.81 87 TYR A O 1
ATOM 713 N N . GLU A 1 88 ? -28.164 3.839 44.405 1.00 91.00 88 GLU A N 1
ATOM 714 C CA . GLU A 1 88 ? -28.849 3.381 45.623 1.00 91.00 88 GLU A CA 1
ATOM 715 C C . GLU A 1 88 ? -27.972 3.523 46.872 1.00 91.00 88 GLU A C 1
ATOM 717 O O . GLU A 1 88 ? -28.444 3.980 47.912 1.00 91.00 88 GLU A O 1
ATOM 722 N N . LYS A 1 89 ? -26.678 3.187 46.775 1.00 91.00 89 LYS A N 1
ATOM 723 C CA . LYS A 1 89 ? -25.728 3.381 47.883 1.00 91.00 89 LYS A CA 1
ATOM 724 C C . LYS A 1 89 ? -25.535 4.854 48.224 1.00 91.00 89 LYS A C 1
ATOM 726 O O . LYS A 1 89 ? -25.418 5.185 49.399 1.00 91.00 89 LYS A O 1
ATOM 731 N N . GLU A 1 90 ? -25.497 5.728 47.221 1.00 88.88 90 GLU A N 1
ATOM 732 C CA . GLU A 1 90 ? -25.378 7.170 47.438 1.00 88.88 90 GLU A CA 1
ATOM 733 C C . GLU A 1 90 ? -26.632 7.757 48.101 1.00 88.88 90 GLU A C 1
ATOM 735 O O . GLU A 1 90 ? -26.499 8.588 48.996 1.00 88.88 90 GLU A O 1
ATOM 740 N N . ILE A 1 91 ? -27.836 7.328 47.697 1.00 90.94 91 ILE A N 1
ATOM 741 C CA . ILE A 1 91 ? -29.088 7.764 48.336 1.00 90.94 91 ILE A CA 1
ATOM 742 C C . ILE A 1 91 ? -29.144 7.270 49.778 1.00 90.94 91 ILE A C 1
ATOM 744 O O . ILE A 1 91 ? -29.319 8.079 50.682 1.00 90.94 91 ILE A O 1
ATOM 748 N N . LYS A 1 92 ? -28.938 5.968 49.999 1.00 88.31 92 LYS A N 1
ATOM 749 C CA . LYS A 1 92 ? -29.004 5.384 51.339 1.00 88.31 92 LYS A CA 1
ATOM 750 C C . LYS A 1 92 ? -27.965 5.999 52.281 1.00 88.31 92 LYS A C 1
ATOM 752 O O . LYS A 1 92 ? -28.278 6.290 53.425 1.00 88.31 92 LYS A O 1
ATOM 757 N N . GLY A 1 93 ? -26.753 6.260 51.783 1.00 87.88 93 GLY A N 1
ATOM 758 C CA . GLY A 1 93 ? -25.723 6.951 52.557 1.00 87.88 93 GLY A CA 1
ATOM 759 C C . GLY A 1 93 ? -26.153 8.352 53.002 1.00 87.88 93 GLY A C 1
ATOM 760 O O . GLY A 1 93 ? -25.907 8.713 54.145 1.00 87.88 93 GLY A O 1
ATOM 761 N N . LYS A 1 94 ? -26.841 9.117 52.139 1.00 86.38 94 LYS A N 1
ATOM 762 C CA . LYS A 1 94 ? -27.393 10.433 52.508 1.00 86.38 94 LYS A CA 1
ATOM 763 C C . LYS A 1 94 ? -28.529 10.328 53.530 1.00 86.38 94 LYS A C 1
ATOM 765 O O . LYS A 1 94 ? -28.568 11.126 54.457 1.00 86.38 94 LYS A O 1
ATOM 770 N N . GLU A 1 95 ? -29.420 9.346 53.385 1.00 85.88 95 GLU A N 1
ATOM 771 C CA . GLU A 1 95 ? -30.506 9.096 54.348 1.00 85.88 95 GLU A CA 1
ATOM 772 C C . GLU A 1 95 ? -29.954 8.738 55.736 1.00 85.88 95 GLU A C 1
ATOM 774 O O . GLU A 1 95 ? -30.372 9.326 56.731 1.00 85.88 95 GLU A O 1
ATOM 779 N N . ASP A 1 96 ? -28.959 7.845 55.800 1.00 87.62 96 ASP A N 1
ATOM 780 C CA . ASP A 1 96 ? -28.290 7.461 57.048 1.00 87.62 96 ASP A CA 1
ATOM 781 C C . ASP A 1 96 ? -27.587 8.676 57.711 1.00 87.62 96 ASP A C 1
ATOM 783 O O . ASP A 1 96 ? -27.582 8.805 58.940 1.00 87.62 96 ASP A O 1
ATOM 787 N N . GLU A 1 97 ? -27.008 9.592 56.917 1.00 84.75 97 GLU A N 1
ATOM 788 C CA . GLU A 1 97 ? -26.431 10.856 57.404 1.00 84.75 97 GLU A CA 1
ATOM 789 C C . GLU A 1 97 ? -27.50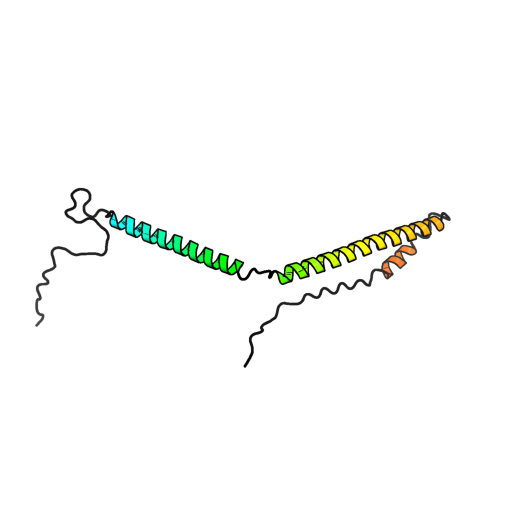1 11.804 57.968 1.00 84.75 97 GLU A C 1
ATOM 791 O O . GLU A 1 97 ? -27.322 12.348 59.063 1.00 84.75 97 GLU A O 1
ATOM 796 N N . ASP A 1 98 ? -28.617 11.985 57.259 1.00 86.94 98 ASP A N 1
ATOM 797 C CA . ASP A 1 98 ? -29.730 12.841 57.679 1.00 86.94 98 ASP A CA 1
ATOM 798 C C . ASP A 1 98 ? -30.412 12.310 58.9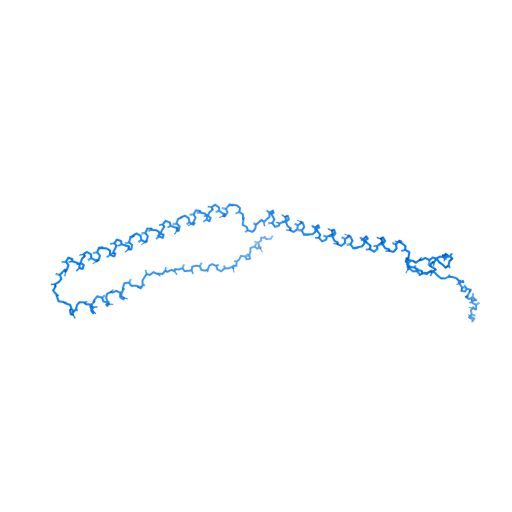53 1.00 86.94 98 ASP A C 1
ATOM 800 O O . ASP A 1 98 ? -30.687 13.086 59.877 1.00 86.94 98 ASP A O 1
ATOM 804 N N . ASP A 1 99 ? -30.610 10.993 59.066 1.00 86.75 99 ASP A N 1
ATOM 805 C CA . ASP A 1 99 ? -31.131 10.341 60.270 1.00 86.75 99 ASP A CA 1
ATOM 806 C C . ASP A 1 99 ? -30.190 10.555 61.459 1.00 86.75 99 ASP A C 1
ATOM 808 O O . ASP A 1 99 ? -30.632 10.927 62.551 1.00 86.75 99 ASP A O 1
ATOM 812 N N . LEU A 1 100 ? -28.878 10.417 61.259 1.00 82.50 100 LEU A N 1
ATOM 813 C CA . LEU A 1 100 ? -27.889 10.659 62.305 1.00 82.50 100 LEU A CA 1
ATOM 814 C C . LEU A 1 100 ? -27.851 12.140 62.721 1.00 82.50 100 LEU A C 1
ATOM 816 O O . LEU A 1 100 ? -27.765 12.443 63.915 1.00 82.50 100 LEU A O 1
ATOM 820 N N . ILE A 1 101 ? -27.978 13.072 61.771 1.00 81.69 101 ILE A N 1
ATOM 821 C CA . ILE A 1 101 ? -28.110 14.513 62.036 1.00 81.69 101 ILE A CA 1
ATOM 822 C C . ILE A 1 101 ? -29.398 14.809 62.812 1.00 81.69 101 ILE A C 1
ATOM 824 O O . ILE A 1 101 ? -29.375 15.623 63.741 1.00 81.69 101 ILE A O 1
ATOM 828 N N . SER A 1 102 ? -30.506 14.147 62.476 1.00 81.56 102 SER A N 1
ATOM 829 C CA . SER A 1 102 ? -31.780 14.307 63.176 1.00 81.56 102 SER A CA 1
ATOM 830 C C . SER A 1 102 ? -31.678 13.816 64.618 1.00 81.56 102 SER A C 1
ATOM 832 O O . SER A 1 102 ? -32.030 14.562 65.523 1.00 81.56 102 SER A O 1
ATOM 834 N N . VAL A 1 103 ? -31.069 12.651 64.863 1.00 80.44 103 VAL A N 1
ATOM 835 C CA . VAL A 1 103 ? -30.837 12.111 66.210 1.00 80.44 103 VAL A CA 1
ATOM 836 C C . VAL A 1 103 ? -29.870 12.993 66.995 1.00 80.44 103 VAL A C 1
ATOM 838 O O . VAL A 1 103 ? -30.087 13.229 68.180 1.00 80.44 103 VAL A O 1
ATOM 841 N N . LEU A 1 104 ? -28.827 13.539 66.362 1.00 77.06 104 LEU A N 1
ATOM 842 C CA . LEU A 1 104 ? -27.929 14.516 66.991 1.00 77.06 104 LEU A CA 1
ATOM 843 C C . LEU A 1 104 ? -28.655 15.816 67.366 1.00 77.06 104 LEU A C 1
ATOM 845 O O . LEU A 1 104 ? -28.354 16.414 68.402 1.00 77.06 104 LEU A O 1
ATOM 849 N N . ARG A 1 105 ? -29.593 16.268 66.528 1.00 78.56 105 ARG A N 1
ATOM 850 C CA . ARG A 1 105 ? -30.405 17.469 66.757 1.00 78.56 105 ARG A CA 1
ATOM 851 C C . ARG A 1 105 ? -31.489 17.239 67.811 1.00 78.56 105 ARG A C 1
ATOM 853 O O . ARG A 1 105 ? -31.715 18.131 68.626 1.00 78.56 105 ARG A O 1
ATOM 860 N N . GLU A 1 106 ? -32.119 16.069 67.807 1.00 67.25 106 GLU A N 1
ATOM 861 C CA . GLU A 1 106 ? -33.084 15.580 68.801 1.00 67.25 106 GLU A CA 1
ATOM 862 C C . GLU A 1 106 ? -32.394 15.403 70.159 1.00 67.25 106 GLU A C 1
ATOM 864 O O . GLU A 1 106 ? -32.904 15.826 71.193 1.00 67.25 106 GLU A O 1
ATOM 869 N N . ALA A 1 107 ? -31.146 14.920 70.146 1.00 64.00 107 ALA A N 1
ATOM 870 C CA . ALA A 1 107 ? -30.226 14.941 71.282 1.00 64.00 107 ALA A CA 1
ATOM 871 C C . ALA A 1 107 ? -29.739 16.359 71.641 1.00 64.00 107 ALA A C 1
ATOM 873 O O . ALA A 1 107 ? -28.773 16.518 72.395 1.00 64.00 107 ALA A O 1
ATOM 874 N N . GLY A 1 108 ? -30.406 17.390 71.116 1.00 53.31 108 GLY A N 1
ATOM 875 C CA . GLY A 1 108 ? -30.182 18.797 71.362 1.00 53.31 108 GLY A CA 1
ATOM 876 C C . GLY A 1 108 ? -29.773 19.097 72.800 1.00 53.31 108 GLY A C 1
ATOM 877 O O . GLY A 1 108 ? -30.581 19.168 73.718 1.00 53.31 108 GLY A O 1
ATOM 878 N N . SER A 1 109 ? -28.487 19.414 72.931 1.00 48.28 109 SER A N 1
ATOM 879 C CA . SER A 1 109 ? -27.998 20.482 73.795 1.00 48.28 109 SER A CA 1
ATOM 880 C C . SER A 1 109 ? -28.060 20.266 75.315 1.00 48.28 109 SER A C 1
ATOM 882 O O . SER A 1 109 ? -28.526 21.130 76.057 1.00 48.28 109 SER A O 1
ATOM 884 N N . ILE A 1 110 ? -27.381 19.218 75.794 1.00 37.00 110 ILE A N 1
ATOM 885 C CA . ILE A 1 110 ? -26.694 19.250 77.099 1.00 37.00 110 ILE A CA 1
ATOM 886 C C . ILE A 1 110 ? -25.178 19.099 76.868 1.00 37.00 110 ILE A C 1
ATOM 888 O O . ILE A 1 110 ? -24.634 18.001 76.836 1.00 37.00 110 ILE A O 1
ATOM 892 N N . GLY A 1 111 ? -24.474 20.227 76.715 1.00 42.34 111 GLY A N 1
ATOM 893 C CA . GLY A 1 111 ? -23.032 20.332 76.990 1.00 42.34 111 GLY A CA 1
ATOM 894 C C . GLY A 1 111 ? -22.049 19.898 75.887 1.00 42.34 111 GLY A C 1
ATOM 895 O O . GLY A 1 111 ? -21.742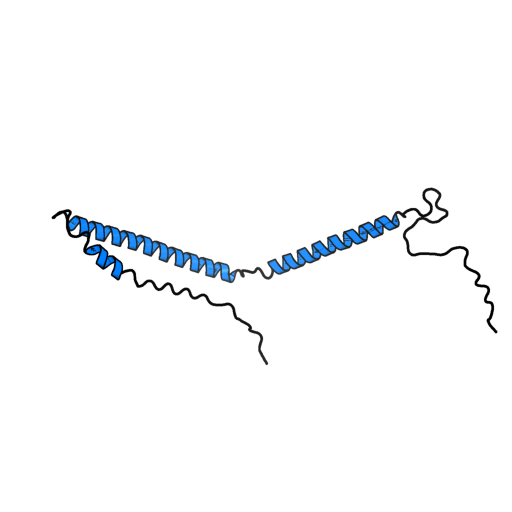 18.722 75.706 1.00 42.34 111 GLY A O 1
ATOM 896 N N . ARG A 1 112 ? -21.417 20.898 75.259 1.00 50.56 112 ARG A N 1
ATOM 897 C CA . ARG A 1 112 ? -20.311 20.858 74.270 1.00 50.56 112 ARG A CA 1
ATOM 898 C C . ARG A 1 112 ? -18.997 20.149 74.702 1.00 50.56 112 ARG A C 1
ATOM 900 O O . ARG A 1 112 ? -17.934 20.522 74.222 1.00 50.56 112 ARG A O 1
ATOM 907 N N . GLY A 1 113 ? -18.994 19.161 75.600 1.00 48.31 113 GLY A N 1
ATOM 908 C CA . GLY A 1 113 ? -17.747 18.728 76.263 1.00 48.31 113 GLY A CA 1
ATOM 909 C C . GLY A 1 113 ? -17.318 17.261 76.164 1.00 48.31 113 GLY A C 1
ATOM 910 O O . GLY A 1 113 ? -16.117 16.995 76.232 1.00 48.31 113 GLY A O 1
ATOM 911 N N . SER A 1 114 ? -18.246 16.300 76.058 1.00 53.28 114 SER A N 1
ATOM 912 C CA . SER A 1 114 ? -17.937 14.925 76.516 1.00 53.28 114 SER A CA 1
ATOM 913 C C . SER A 1 114 ? -18.303 13.777 75.562 1.00 53.28 114 SER A C 1
ATOM 915 O O . SER A 1 114 ? -17.721 12.698 75.651 1.00 53.28 114 SER A O 1
ATOM 917 N N . TRP A 1 115 ? -19.201 13.994 74.598 1.00 50.69 115 TRP A N 1
ATOM 918 C CA . TRP A 1 115 ? -19.677 12.927 73.701 1.00 50.69 115 TRP A CA 1
ATOM 919 C C . TRP A 1 115 ? -18.791 12.702 72.468 1.00 50.69 115 TRP A C 1
ATOM 921 O O . TRP A 1 115 ? -18.661 11.571 72.001 1.00 50.69 115 TRP A O 1
ATOM 931 N N . ALA A 1 116 ? -18.095 13.742 71.998 1.00 53.53 116 ALA A N 1
ATOM 932 C CA . ALA A 1 116 ? -17.285 13.688 70.779 1.00 53.53 116 ALA A CA 1
ATOM 933 C C . ALA A 1 116 ? -16.109 12.691 70.842 1.00 53.53 116 ALA A C 1
ATOM 935 O O . ALA A 1 116 ? -15.665 12.219 69.810 1.00 53.53 116 ALA A O 1
ATOM 936 N N . ARG A 1 117 ? -15.621 12.322 72.038 1.00 56.75 117 ARG A N 1
ATOM 937 C CA . ARG A 1 117 ? -14.535 11.330 72.204 1.00 56.75 117 ARG A CA 1
ATOM 938 C C . ARG A 1 117 ? -15.021 9.879 72.327 1.00 56.75 117 ARG A C 1
ATOM 940 O O . ARG A 1 117 ? -14.201 8.969 72.267 1.00 56.75 117 ARG A O 1
ATOM 947 N N . ARG A 1 118 ? -16.323 9.643 72.534 1.00 55.06 118 ARG A N 1
ATOM 948 C CA . ARG A 1 118 ? -16.878 8.292 72.764 1.00 55.06 118 ARG A CA 1
ATOM 949 C C . ARG A 1 118 ? -17.444 7.661 71.492 1.00 55.06 118 ARG A C 1
ATOM 951 O O . ARG A 1 118 ? -17.323 6.452 71.338 1.00 55.06 118 ARG A O 1
ATOM 958 N N . PHE A 1 119 ? -17.973 8.461 70.567 1.00 51.91 119 PHE A N 1
ATOM 959 C CA . PHE A 1 119 ? -18.479 7.951 69.287 1.00 51.91 119 PHE A CA 1
ATOM 960 C C . PHE A 1 119 ? -17.382 7.689 68.246 1.00 51.91 119 PHE A C 1
ATOM 962 O O . PHE A 1 119 ? -17.537 6.773 67.447 1.00 51.91 119 PHE A O 1
ATOM 969 N N . SER A 1 120 ? -16.221 8.352 68.332 1.00 52.09 120 SER A N 1
ATOM 970 C CA . SER A 1 120 ? -15.064 8.049 67.466 1.00 52.09 120 SER A CA 1
ATOM 971 C C . SER A 1 120 ? -14.509 6.629 67.646 1.00 52.09 120 SER A C 1
ATOM 973 O O . SER A 1 120 ? -13.836 6.118 66.766 1.00 52.09 120 SER A O 1
ATOM 975 N N . LYS A 1 121 ? -14.779 5.974 68.785 1.00 54.38 121 LYS A N 1
ATOM 976 C CA . LYS A 1 121 ? -14.335 4.594 69.051 1.00 54.38 121 LYS A CA 1
ATOM 977 C C . LYS A 1 121 ? -15.341 3.539 68.571 1.00 54.38 121 LYS A C 1
ATOM 979 O O . LYS A 1 121 ? -14.998 2.365 68.513 1.00 54.38 121 LYS A O 1
ATOM 984 N N . LEU A 1 122 ? -16.573 3.954 68.264 1.00 53.62 122 LEU A N 1
ATOM 985 C CA . LEU A 1 122 ? -17.610 3.101 67.678 1.00 53.62 122 LEU A CA 1
ATOM 986 C C . LEU A 1 122 ? -17.567 3.142 66.146 1.00 53.62 122 LEU A C 1
ATOM 988 O O . LEU A 1 122 ? -17.835 2.117 65.530 1.00 53.62 122 LEU A O 1
ATOM 992 N N . SER A 1 123 ? -17.162 4.267 65.545 1.00 56.44 123 SER A N 1
ATOM 993 C CA . SER A 1 123 ? -16.943 4.353 64.095 1.00 56.44 123 SER A CA 1
ATOM 994 C C . SER A 1 123 ? -15.796 3.447 63.627 1.00 56.44 123 SER A C 1
ATOM 996 O O . SER A 1 123 ? -15.978 2.693 62.683 1.00 56.44 123 SER A O 1
ATOM 998 N N . ASP A 1 124 ? -14.674 3.397 64.357 1.00 53.03 124 ASP A N 1
ATOM 999 C CA . ASP A 1 124 ? -13.514 2.549 64.004 1.00 53.03 124 ASP A CA 1
ATOM 1000 C C . ASP A 1 124 ? -13.799 1.030 64.028 1.00 53.03 124 ASP A C 1
ATOM 1002 O O . ASP A 1 124 ? -13.056 0.246 63.441 1.00 53.03 124 ASP A O 1
ATOM 1006 N N . VAL A 1 125 ? -14.854 0.578 64.719 1.00 56.31 125 VAL A N 1
ATOM 1007 C CA . VAL A 1 125 ? -15.217 -0.853 64.801 1.00 56.31 125 VAL A CA 1
ATOM 1008 C C . VAL A 1 125 ? -16.164 -1.265 63.667 1.00 56.31 125 VAL A C 1
ATOM 1010 O O . VAL A 1 125 ? -16.274 -2.454 63.367 1.00 56.31 125 VAL A O 1
ATOM 1013 N N . LEU A 1 126 ? -16.822 -0.304 63.012 1.00 49.88 126 LEU A N 1
ATOM 1014 C CA . LEU A 1 126 ? -17.813 -0.573 61.968 1.00 49.88 126 LEU A CA 1
ATOM 1015 C C . LEU A 1 126 ? -17.213 -0.598 60.547 1.00 49.88 126 LEU A C 1
ATOM 1017 O O . LEU A 1 126 ? -17.837 -1.145 59.643 1.00 49.88 126 LEU A O 1
ATOM 1021 N N . ASP A 1 127 ? -15.982 -0.110 60.355 1.00 50.69 127 ASP A N 1
ATOM 1022 C CA . ASP A 1 127 ? -15.325 -0.010 59.037 1.00 50.69 127 ASP A CA 1
ATOM 1023 C C . ASP A 1 127 ? -14.554 -1.273 58.569 1.00 50.69 127 ASP A C 1
ATOM 1025 O O . ASP A 1 127 ? -13.878 -1.252 57.542 1.00 50.69 127 ASP A O 1
ATOM 1029 N N . VAL A 1 128 ? -14.648 -2.416 59.265 1.00 54.19 128 VAL A N 1
ATOM 1030 C CA . VAL A 1 128 ? -13.805 -3.610 58.980 1.00 54.19 128 VAL A CA 1
ATOM 1031 C C . VAL A 1 128 ? -14.488 -4.681 58.102 1.00 54.19 128 VAL A C 1
ATOM 1033 O O . VAL A 1 128 ? -13.964 -5.782 57.949 1.00 54.19 128 VAL A O 1
ATOM 1036 N N . HIS A 1 129 ? -15.628 -4.408 57.454 1.00 53.62 129 HIS A N 1
ATOM 1037 C CA . HIS A 1 129 ? -16.242 -5.417 56.570 1.00 53.62 129 HIS A CA 1
ATOM 1038 C C . HIS A 1 129 ? -16.836 -4.879 55.264 1.00 53.62 129 HIS A C 1
ATOM 1040 O O . HIS A 1 129 ? -18.024 -5.023 54.987 1.00 53.62 129 HIS A O 1
ATOM 1046 N N . SER A 1 130 ? -15.977 -4.343 54.397 1.00 51.22 130 SER A N 1
ATOM 1047 C CA . SER A 1 130 ? -16.204 -4.466 52.954 1.00 51.22 130 SER A CA 1
ATOM 1048 C C . SER A 1 130 ? -15.025 -5.191 52.305 1.00 51.22 130 SER A C 1
ATOM 1050 O O . SER A 1 130 ? -14.095 -4.600 51.762 1.00 51.22 130 SER A O 1
ATOM 1052 N N . ASP A 1 131 ? -15.065 -6.522 52.371 1.00 43.03 131 ASP A N 1
ATOM 1053 C CA . ASP A 1 131 ? -14.253 -7.382 51.515 1.00 43.03 131 ASP A CA 1
ATOM 1054 C C . ASP A 1 131 ? -14.671 -7.165 50.048 1.00 43.03 131 ASP A C 1
ATOM 1056 O O . ASP A 1 131 ? -15.540 -7.849 49.503 1.00 43.03 131 ASP A O 1
ATOM 1060 N N . VAL A 1 132 ? -14.030 -6.213 49.363 1.00 51.12 132 VAL A N 1
ATOM 1061 C CA . VAL A 1 132 ? -13.965 -6.227 47.898 1.00 51.12 132 VAL A CA 1
ATOM 1062 C C . VAL A 1 132 ? -13.007 -7.346 47.517 1.00 51.12 132 VAL A C 1
ATOM 1064 O O . VAL A 1 132 ? -11.792 -7.174 47.403 1.00 51.12 132 VAL A O 1
ATOM 1067 N N . LYS A 1 133 ? -13.574 -8.533 47.303 1.00 38.59 133 LYS A N 1
ATOM 1068 C CA . LYS A 1 133 ? -12.879 -9.647 46.668 1.00 38.59 133 LYS A CA 1
ATOM 1069 C C . LYS A 1 133 ? -12.598 -9.265 45.214 1.00 38.59 133 LYS A C 1
ATOM 1071 O O . LYS A 1 133 ? -13.385 -9.547 44.313 1.00 38.59 133 LYS A O 1
ATOM 1076 N N . HIS A 1 134 ? -11.457 -8.628 44.968 1.00 44.16 134 HIS A N 1
ATOM 1077 C CA . HIS A 1 134 ? -10.893 -8.524 43.629 1.00 44.16 134 HIS A CA 1
ATOM 1078 C C . HIS A 1 134 ? -10.529 -9.937 43.158 1.00 44.16 134 HIS A C 1
ATOM 1080 O O . HIS A 1 134 ? -9.426 -10.433 43.382 1.00 44.16 134 HIS A O 1
ATOM 1086 N N . SER A 1 135 ? -11.463 -10.606 42.483 1.00 39.28 135 SER A N 1
ATOM 1087 C CA . SER A 1 135 ? -11.145 -11.772 41.667 1.00 39.28 135 SER A CA 1
ATOM 1088 C C . SER A 1 135 ? -10.386 -11.288 40.431 1.00 39.28 135 SER A C 1
ATOM 1090 O O . SER A 1 135 ? -10.960 -11.123 39.356 1.00 39.28 135 SER A O 1
ATOM 1092 N N . ARG A 1 136 ? -9.076 -11.054 40.575 1.00 45.41 136 ARG A N 1
ATOM 1093 C CA . ARG A 1 136 ? -8.154 -11.125 39.439 1.00 45.41 136 ARG A CA 1
ATOM 1094 C C . ARG A 1 136 ? -8.174 -12.569 38.950 1.00 45.41 136 ARG A C 1
ATOM 1096 O O . ARG A 1 136 ? -7.511 -13.434 39.514 1.00 45.41 136 ARG A O 1
ATOM 1103 N N . ARG A 1 137 ? -8.985 -12.835 37.929 1.00 39.53 137 ARG A N 1
ATOM 1104 C CA . ARG A 1 137 ? -8.925 -14.087 37.185 1.00 39.53 137 ARG A CA 1
ATOM 1105 C C . ARG A 1 137 ? -7.713 -13.981 36.267 1.00 39.53 137 ARG A C 1
ATOM 1107 O O . ARG A 1 137 ? -7.747 -13.255 35.281 1.00 39.53 137 ARG A O 1
ATOM 1114 N N . SER A 1 138 ? -6.628 -14.619 36.687 1.00 40.59 138 SER A N 1
ATOM 1115 C CA . SER A 1 138 ? -5.413 -14.793 35.904 1.00 40.59 138 SER A CA 1
ATOM 1116 C C . SER A 1 138 ? -5.728 -15.433 34.556 1.00 40.59 138 SER A C 1
ATOM 1118 O O . SER A 1 138 ? -6.489 -16.400 34.485 1.00 40.59 138 SER A O 1
ATOM 1120 N N . ASP A 1 139 ? -5.098 -14.902 33.515 1.00 50.38 139 ASP A N 1
ATOM 1121 C CA . ASP A 1 139 ? -4.907 -15.573 32.239 1.00 50.38 139 ASP A CA 1
ATOM 1122 C C . ASP A 1 139 ? -4.251 -16.943 32.458 1.00 50.38 139 ASP A C 1
ATOM 1124 O O . ASP A 1 139 ? -3.102 -17.029 32.887 1.00 50.38 139 ASP A O 1
ATOM 1128 N N . SER A 1 140 ? -4.969 -18.018 32.143 1.00 53.62 140 SER A N 1
ATOM 1129 C CA . SER A 1 140 ? -4.379 -19.244 31.599 1.00 53.62 140 SER A CA 1
ATOM 1130 C C . SER A 1 140 ? -5.481 -20.128 31.015 1.00 53.62 140 SER A C 1
ATOM 1132 O O . SER A 1 140 ? -6.086 -20.960 31.686 1.00 53.62 140 SER A O 1
ATOM 1134 N N . SER A 1 141 ? -5.755 -19.971 29.721 1.00 44.34 141 SER A N 1
ATOM 1135 C CA . SER A 1 141 ? -6.442 -21.013 28.958 1.00 44.34 141 SER A CA 1
ATOM 1136 C C . SER A 1 141 ? -5.551 -21.453 27.803 1.00 44.34 141 SER A C 1
ATOM 1138 O O . SER A 1 141 ? -5.757 -21.099 26.644 1.00 44.34 141 SER A O 1
ATOM 1140 N N . THR A 1 142 ? -4.541 -22.256 28.127 1.00 53.12 142 THR A N 1
ATOM 1141 C CA . THR A 1 142 ? -4.050 -23.283 27.208 1.00 53.12 142 THR A CA 1
ATOM 1142 C C . THR A 1 142 ? -5.164 -24.318 27.051 1.00 53.12 142 THR A C 1
ATOM 1144 O O . THR A 1 142 ? -5.250 -25.268 27.823 1.00 53.12 142 THR A O 1
ATOM 1147 N N . VAL A 1 143 ? -6.057 -24.098 26.085 1.00 54.97 143 VAL A N 1
ATOM 1148 C CA . VAL A 1 143 ? -7.061 -25.077 25.645 1.00 54.97 143 VAL A CA 1
ATOM 1149 C C . VAL A 1 143 ? -6.728 -25.454 24.207 1.00 54.97 143 VAL A C 1
ATOM 1151 O O . VAL A 1 143 ? -7.330 -24.970 23.261 1.00 54.97 143 VAL A O 1
ATOM 1154 N N . TRP A 1 144 ? -5.720 -26.312 24.068 1.00 46.09 144 TRP A N 1
ATOM 1155 C CA . TRP A 1 144 ? -5.569 -27.205 22.923 1.00 46.09 144 TRP A CA 1
ATOM 1156 C C . TRP A 1 144 ? -5.092 -28.549 23.457 1.00 46.09 144 TRP A C 1
ATOM 1158 O O . TRP A 1 144 ? -3.897 -28.804 23.570 1.00 46.09 144 TRP A O 1
ATOM 1168 N N . GLN A 1 145 ? -6.048 -29.395 23.826 1.00 53.28 145 GLN A N 1
ATOM 1169 C CA . GLN A 1 145 ? -5.828 -30.833 23.868 1.00 53.28 145 GLN A CA 1
ATOM 1170 C C . GLN A 1 145 ? -7.157 -31.547 23.647 1.00 53.28 145 GLN A C 1
ATOM 1172 O O . GLN A 1 145 ? -8.065 -31.480 24.471 1.00 53.28 145 GLN A O 1
ATOM 1177 N N . VAL A 1 146 ? -7.253 -32.211 22.502 1.00 58.53 146 VAL A N 1
ATOM 1178 C CA . VAL A 1 146 ? -8.161 -33.331 22.250 1.00 58.53 146 VAL A CA 1
ATOM 1179 C C . VAL A 1 146 ? -7.404 -34.300 21.318 1.00 58.53 146 VAL A C 1
ATOM 1181 O O . VAL A 1 146 ? -6.495 -33.849 20.618 1.00 58.53 146 VAL A O 1
ATOM 1184 N N . PRO A 1 147 ? -7.704 -35.603 21.424 1.00 51.12 147 PRO A N 1
ATOM 1185 C CA . PRO A 1 147 ? -6.747 -36.713 21.506 1.00 51.12 147 PRO A CA 1
ATOM 1186 C C . PRO A 1 147 ? -6.087 -37.144 20.197 1.00 51.12 147 PRO A C 1
ATOM 1188 O O . PRO A 1 147 ? -6.690 -36.944 19.120 1.00 51.12 147 PRO A O 1
#

Organism: Lasius niger (NCBI:txid67767)